Protein AF-A0A8H6LU32-F1 (afdb_monomer_lite)

Sequence (177 aa):
KRKADVTVMPDVRERRAKKSRRQVEEWVGQAEEYLLEGVGSTQWKLLVALWAEFEAHVLVQSGSRLQPGSAALRPAKLSIWFSQRPRRWDGGGISDAGEREEFKKSWIRWLGHMQPAARQGKEGEMPPMVSKEVESDLMILKVYGPSGLVVVLVGLKWWANVEDDCWIKAVEDVASC

Secondary structure (DSSP, 8-state):
-PPP----PPPHHHHHHHHHHHHHHHHHHHHHHHHHTT---HHHHHHHHHHHHHHHH-TTS----S-TTGGGGS-HHHHHHHH-SSPPSS-----SHHHHHHHHHHHHHHHHHHS-GGG--STTSPPPPPPHHHHHHHTT----STTSHHHHHHHHHHT--TT-HHHHHHHHHHHT-

Structure (mmCIF, N/CA/C/O backbone):
data_AF-A0A8H6LU32-F1
#
_entry.id   AF-A0A8H6LU32-F1
#
loop_
_atom_site.group_PDB
_atom_site.id
_atom_site.type_symbol
_atom_site.label_atom_id
_atom_site.label_alt_id
_atom_site.label_comp_id
_atom_site.label_asym_id
_atom_site.label_entity_id
_atom_site.label_seq_id
_atom_site.pdbx_PDB_ins_code
_atom_site.Cartn_x
_atom_site.Cartn_y
_atom_site.Cartn_z
_atom_site.occupancy
_atom_site.B_iso_or_equiv
_atom_site.auth_seq_id
_atom_site.auth_comp_id
_atom_site.auth_asym_id
_atom_site.auth_atom_id
_atom_site.pdbx_PDB_model_num
ATOM 1 N N . LYS A 1 1 ? 53.642 -10.094 -33.039 1.00 48.59 1 LYS A N 1
ATOM 2 C CA . LYS A 1 1 ? 52.878 -10.881 -32.036 1.00 48.59 1 LYS A CA 1
ATOM 3 C C . LYS A 1 1 ? 51.627 -10.088 -31.648 1.00 48.59 1 LYS A C 1
ATOM 5 O O . LYS A 1 1 ? 51.740 -9.185 -30.834 1.00 48.59 1 LYS A O 1
ATOM 10 N N . ARG A 1 2 ? 50.473 -10.331 -32.288 1.00 45.19 2 ARG A N 1
ATOM 11 C CA . ARG A 1 2 ? 49.193 -9.698 -31.912 1.00 45.19 2 ARG A CA 1
ATOM 12 C C . ARG A 1 2 ? 48.531 -10.585 -30.856 1.00 45.19 2 ARG A C 1
ATOM 14 O O . ARG A 1 2 ? 48.275 -11.750 -31.142 1.00 45.19 2 ARG A O 1
ATOM 21 N N . LYS A 1 3 ? 48.342 -10.072 -29.637 1.00 46.25 3 LYS A N 1
ATOM 22 C CA . LYS A 1 3 ? 47.535 -10.743 -28.610 1.00 46.25 3 LYS A CA 1
ATOM 23 C C . LYS A 1 3 ? 46.073 -10.600 -29.031 1.00 46.25 3 LYS A C 1
ATOM 25 O O . LYS A 1 3 ? 45.616 -9.479 -29.227 1.00 46.25 3 LYS A O 1
ATOM 30 N N . ALA A 1 4 ? 45.396 -11.723 -29.249 1.00 49.53 4 ALA A N 1
ATOM 31 C CA . ALA A 1 4 ? 43.957 -11.742 -29.455 1.00 49.53 4 ALA A CA 1
ATOM 32 C C . ALA A 1 4 ? 43.290 -11.373 -28.127 1.00 49.53 4 ALA A C 1
ATOM 34 O O . ALA A 1 4 ? 43.494 -12.052 -27.120 1.00 49.53 4 ALA A O 1
ATOM 35 N N . ASP A 1 5 ? 42.563 -10.263 -28.134 1.00 51.78 5 ASP A N 1
ATOM 36 C CA . ASP A 1 5 ? 41.736 -9.818 -27.025 1.00 51.78 5 ASP A CA 1
ATOM 37 C C . ASP A 1 5 ? 40.480 -10.698 -27.012 1.00 51.78 5 ASP A C 1
ATOM 39 O O . ASP A 1 5 ? 39.608 -10.592 -27.877 1.00 51.78 5 ASP A O 1
ATOM 43 N N . VAL A 1 6 ? 40.455 -11.682 -26.111 1.00 53.78 6 VAL A N 1
ATOM 44 C CA . VAL A 1 6 ? 39.313 -12.583 -25.950 1.00 53.78 6 VAL A CA 1
ATOM 45 C C . VAL A 1 6 ? 38.246 -11.808 -25.191 1.00 53.78 6 VAL A C 1
ATOM 47 O O . VAL A 1 6 ? 38.224 -11.786 -23.964 1.00 53.78 6 VAL A O 1
ATOM 50 N N . THR A 1 7 ? 37.357 -11.148 -25.933 1.00 62.47 7 THR A N 1
ATOM 51 C CA . THR A 1 7 ? 36.148 -10.545 -25.372 1.00 62.47 7 THR A CA 1
ATOM 52 C C . THR A 1 7 ? 35.266 -11.659 -24.808 1.00 62.47 7 THR A C 1
ATOM 54 O O . THR A 1 7 ? 34.550 -12.342 -25.541 1.00 62.47 7 THR A O 1
ATOM 57 N N . VAL A 1 8 ? 35.339 -11.868 -23.494 1.00 62.75 8 VAL A N 1
ATOM 58 C CA . VAL A 1 8 ? 34.460 -12.786 -22.767 1.00 62.75 8 VAL A CA 1
ATOM 59 C C . VAL A 1 8 ? 33.035 -12.247 -22.882 1.00 62.75 8 VAL A C 1
ATOM 61 O O . VAL A 1 8 ? 32.690 -11.218 -22.304 1.00 62.75 8 VAL A O 1
ATOM 64 N N . MET A 1 9 ? 32.206 -12.908 -23.691 1.00 60.22 9 MET A N 1
ATOM 65 C CA . MET A 1 9 ? 30.788 -12.578 -23.795 1.00 60.22 9 MET A CA 1
ATOM 66 C C . MET A 1 9 ? 30.117 -12.845 -22.441 1.00 60.22 9 MET A C 1
ATOM 68 O O . MET A 1 9 ? 30.196 -13.976 -21.961 1.00 60.22 9 MET A O 1
ATOM 72 N N . PRO A 1 10 ? 29.429 -11.856 -21.836 1.00 60.06 10 PRO A N 1
ATOM 73 C CA . PRO A 1 10 ? 28.745 -12.074 -20.568 1.00 60.06 10 PRO A CA 1
ATOM 74 C C . PRO A 1 10 ? 27.659 -13.134 -20.738 1.00 60.06 10 PRO A C 1
ATOM 76 O O . PRO A 1 10 ? 26.909 -13.098 -21.729 1.00 60.06 10 PRO A O 1
ATOM 79 N N . ASP A 1 11 ? 27.603 -14.046 -19.767 1.00 74.50 11 ASP A N 1
ATOM 80 C CA . ASP A 1 11 ? 26.677 -15.175 -19.687 1.00 74.50 11 ASP A CA 1
ATOM 81 C C . ASP A 1 11 ? 25.232 -14.683 -19.901 1.00 74.50 11 ASP A C 1
ATOM 83 O O . ASP A 1 11 ? 24.802 -13.640 -19.397 1.00 74.50 11 ASP A O 1
ATOM 87 N N . VAL A 1 12 ? 24.449 -15.441 -20.669 1.00 71.12 12 VAL A N 1
ATOM 88 C CA . VAL A 1 12 ? 23.024 -15.189 -20.923 1.00 71.12 12 VAL A CA 1
ATOM 89 C C . VAL A 1 12 ? 22.245 -14.988 -19.614 1.00 71.12 12 VAL A C 1
ATOM 91 O O . VAL A 1 12 ? 21.299 -14.196 -19.583 1.00 71.12 12 VAL A O 1
ATOM 94 N N . ARG A 1 13 ? 22.648 -15.654 -18.523 1.00 62.56 13 ARG A N 1
ATOM 95 C CA . ARG A 1 13 ? 22.061 -15.484 -17.183 1.00 62.56 13 ARG A CA 1
ATOM 96 C C . ARG A 1 13 ? 22.287 -14.082 -16.613 1.00 62.56 13 ARG A C 1
ATOM 98 O O . ARG A 1 13 ? 21.342 -13.472 -16.118 1.00 62.56 13 ARG A O 1
ATOM 105 N N . GLU A 1 14 ? 23.490 -13.541 -16.760 1.00 68.69 14 GLU A N 1
ATOM 106 C CA . GLU A 1 14 ? 23.855 -12.204 -16.282 1.00 68.69 14 GLU A CA 1
ATOM 107 C C . GLU A 1 14 ? 23.093 -11.111 -17.046 1.00 68.69 14 GLU A C 1
ATOM 109 O O . GLU A 1 14 ? 22.549 -10.175 -16.456 1.00 68.69 14 GLU A O 1
ATOM 114 N N . ARG A 1 15 ? 22.943 -11.276 -18.368 1.00 68.12 15 ARG A N 1
ATOM 115 C CA . ARG A 1 15 ? 22.140 -10.357 -19.194 1.00 68.12 15 ARG A CA 1
ATOM 116 C C . ARG A 1 15 ? 20.666 -10.342 -18.779 1.00 68.12 15 ARG A C 1
ATOM 118 O O . ARG A 1 15 ? 20.048 -9.277 -18.771 1.00 68.12 15 ARG A O 1
ATOM 125 N N . ARG A 1 16 ? 20.097 -11.505 -18.430 1.00 63.19 16 ARG A N 1
ATOM 126 C CA . ARG A 1 16 ? 18.707 -11.620 -17.950 1.00 63.19 16 ARG A CA 1
ATOM 127 C C . ARG A 1 16 ? 18.524 -10.954 -16.588 1.00 63.19 16 ARG A C 1
ATOM 129 O O . ARG A 1 16 ? 17.590 -10.170 -16.452 1.00 63.19 16 ARG A O 1
ATOM 136 N N . ALA A 1 17 ? 19.438 -11.188 -15.647 1.00 67.88 17 ALA A N 1
ATOM 137 C CA . ALA A 1 17 ? 19.416 -10.554 -14.327 1.00 67.88 17 ALA A CA 1
ATOM 138 C C . ALA A 1 17 ? 19.541 -9.021 -14.413 1.00 67.88 17 ALA A C 1
ATOM 140 O O . ALA A 1 17 ? 18.819 -8.284 -13.746 1.00 67.88 17 ALA A O 1
ATOM 141 N N . LYS A 1 18 ? 20.406 -8.513 -15.301 1.00 69.69 18 LYS A N 1
ATOM 142 C CA . LYS A 1 18 ? 20.549 -7.067 -15.529 1.00 69.69 18 LYS A CA 1
ATOM 143 C C . LYS A 1 18 ? 19.289 -6.444 -16.135 1.00 69.69 18 LYS A C 1
ATOM 145 O O . LYS A 1 18 ? 18.923 -5.327 -15.778 1.00 69.69 18 LYS A O 1
ATOM 150 N N . LYS A 1 19 ? 18.619 -7.155 -17.050 1.00 68.62 19 LYS A N 1
ATOM 151 C CA . LYS A 1 19 ? 17.358 -6.699 -17.651 1.00 68.62 19 LYS A CA 1
ATOM 152 C C . LYS A 1 19 ? 16.216 -6.685 -16.632 1.00 68.62 19 LYS A C 1
ATOM 154 O O . LYS A 1 19 ? 15.482 -5.705 -16.599 1.00 68.62 19 LYS A O 1
ATOM 159 N N . SER A 1 20 ? 16.075 -7.727 -15.809 1.00 68.19 20 SER A N 1
ATOM 160 C CA . SER A 1 20 ? 15.029 -7.781 -14.778 1.00 68.19 20 SER A CA 1
ATOM 161 C C . SER A 1 20 ? 15.226 -6.702 -13.718 1.00 68.19 20 SER A C 1
ATOM 163 O O . SER A 1 20 ? 14.268 -6.028 -13.362 1.00 68.19 20 SER A O 1
ATOM 165 N N . ARG A 1 21 ? 16.470 -6.470 -13.283 1.00 72.31 21 ARG A N 1
ATOM 166 C CA . ARG A 1 21 ? 16.793 -5.414 -12.319 1.00 72.31 21 ARG A CA 1
ATOM 167 C C . ARG A 1 21 ? 16.413 -4.021 -12.826 1.00 72.31 21 ARG A C 1
ATOM 169 O O . ARG A 1 21 ? 15.729 -3.298 -12.118 1.00 72.31 21 ARG A O 1
ATOM 176 N N . ARG A 1 22 ? 16.761 -3.687 -14.074 1.00 76.06 22 ARG A N 1
ATOM 177 C CA . ARG A 1 22 ? 16.373 -2.403 -14.691 1.00 76.06 22 ARG A CA 1
ATOM 178 C C . ARG A 1 22 ? 14.863 -2.217 -14.782 1.00 76.06 22 ARG A C 1
ATOM 180 O O . ARG A 1 22 ? 14.374 -1.130 -14.523 1.00 76.06 22 ARG A O 1
ATOM 187 N N . GLN A 1 23 ? 14.133 -3.271 -15.149 1.00 75.50 23 GLN A N 1
ATOM 188 C CA . GLN A 1 23 ? 12.671 -3.209 -15.198 1.00 75.50 23 GLN A CA 1
ATOM 189 C C . GLN A 1 23 ? 12.074 -2.943 -13.819 1.00 75.50 23 GLN A C 1
ATOM 191 O O . GLN A 1 23 ? 11.062 -2.258 -13.726 1.00 75.50 23 GLN A O 1
ATOM 196 N N . VAL A 1 24 ? 12.689 -3.479 -12.763 1.00 76.88 24 VAL A N 1
ATOM 197 C CA . VAL A 1 24 ? 12.239 -3.228 -11.396 1.00 76.88 24 VAL A CA 1
ATOM 198 C C . VAL A 1 24 ? 12.557 -1.831 -10.919 1.00 76.88 24 VAL A C 1
ATOM 200 O O . VAL A 1 24 ? 11.654 -1.167 -10.432 1.00 76.88 24 VAL A O 1
ATOM 203 N N . GLU A 1 25 ? 13.779 -1.361 -11.144 1.00 80.50 25 GLU A N 1
ATOM 204 C CA . GLU A 1 25 ? 14.152 0.026 -10.857 1.00 80.50 25 GLU A CA 1
ATOM 205 C C . GLU A 1 25 ? 13.189 1.013 -11.551 1.00 80.50 25 GLU A C 1
ATOM 207 O O . GLU A 1 25 ? 12.749 1.979 -10.936 1.00 80.50 25 GLU A O 1
ATOM 212 N N . GLU A 1 26 ? 12.776 0.731 -12.792 1.00 87.69 26 GLU A N 1
ATOM 213 C CA . GLU A 1 26 ? 11.841 1.579 -13.541 1.00 87.69 26 GLU A CA 1
ATOM 214 C C . GLU A 1 26 ? 10.419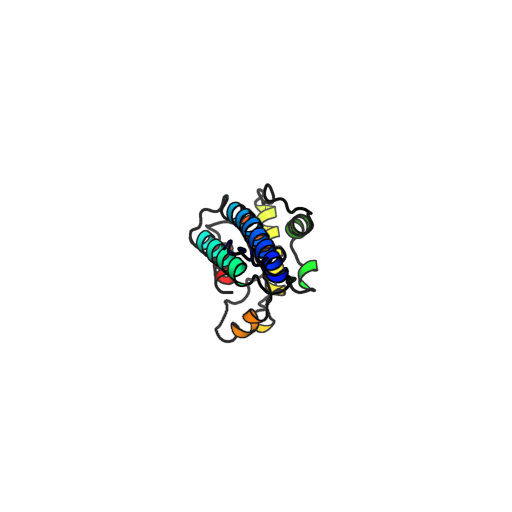 1.600 -12.951 1.00 87.69 26 GLU A C 1
ATOM 216 O O . GLU A 1 26 ? 9.871 2.681 -12.731 1.00 87.69 26 GLU A O 1
ATOM 221 N N . TRP A 1 27 ? 9.795 0.442 -12.679 1.00 87.44 27 TRP A N 1
ATOM 222 C CA . TRP A 1 27 ? 8.414 0.441 -12.166 1.00 87.44 27 TRP A CA 1
ATOM 223 C C . TRP A 1 27 ? 8.331 0.879 -10.702 1.00 87.44 27 TRP A C 1
ATOM 225 O O . TRP A 1 27 ? 7.339 1.503 -10.325 1.00 87.44 27 TRP A O 1
ATOM 235 N N . VAL A 1 28 ? 9.350 0.567 -9.889 1.00 91.75 28 VAL A N 1
ATOM 236 C CA . VAL A 1 28 ? 9.428 1.029 -8.496 1.00 91.75 28 VAL A CA 1
ATOM 237 C C . VAL A 1 28 ? 9.551 2.546 -8.473 1.00 91.75 28 VAL A C 1
ATOM 239 O O . VAL A 1 28 ? 8.780 3.177 -7.763 1.00 91.75 28 VAL A O 1
ATOM 242 N N . GLY A 1 29 ? 10.408 3.135 -9.317 1.00 93.19 29 GLY A N 1
ATOM 243 C CA . GLY A 1 29 ? 10.541 4.591 -9.414 1.00 93.19 29 GLY A CA 1
ATOM 244 C C . GLY A 1 29 ? 9.235 5.293 -9.806 1.00 93.19 29 GLY A C 1
ATOM 245 O O . GLY A 1 29 ? 8.845 6.263 -9.165 1.00 93.19 29 GLY A O 1
ATOM 246 N N . GLN A 1 30 ? 8.503 4.765 -10.796 1.00 93.12 30 GLN A N 1
ATOM 247 C CA . GLN A 1 30 ? 7.187 5.306 -11.181 1.00 93.12 30 GLN A CA 1
ATOM 248 C C . GLN A 1 30 ? 6.162 5.229 -10.041 1.00 93.12 30 GLN A C 1
ATOM 250 O O . GLN A 1 30 ? 5.379 6.152 -9.823 1.00 93.12 30 GLN A O 1
ATOM 255 N N . ALA A 1 31 ? 6.142 4.105 -9.326 1.00 94.12 31 ALA A N 1
ATOM 256 C CA . ALA A 1 31 ? 5.238 3.903 -8.205 1.00 94.12 31 ALA A CA 1
ATOM 257 C C . ALA A 1 31 ? 5.611 4.785 -7.005 1.00 94.12 31 ALA A C 1
ATOM 259 O O . ALA A 1 31 ? 4.716 5.322 -6.364 1.00 94.12 31 ALA A O 1
ATOM 260 N N . GLU A 1 32 ? 6.898 4.966 -6.715 1.00 95.69 32 GLU A N 1
ATOM 261 C CA . GLU A 1 32 ? 7.397 5.856 -5.665 1.00 95.69 32 GLU A CA 1
ATOM 262 C C . GLU A 1 32 ? 7.030 7.316 -5.949 1.00 95.69 32 GLU A C 1
ATOM 264 O O . GLU A 1 32 ? 6.431 7.967 -5.093 1.00 95.69 32 GLU A O 1
ATOM 269 N N . GLU A 1 33 ? 7.311 7.807 -7.161 1.00 95.56 33 GLU A N 1
ATOM 270 C CA . GLU A 1 33 ? 6.940 9.160 -7.595 1.00 95.56 33 GLU A CA 1
ATOM 271 C C . GLU A 1 33 ? 5.439 9.396 -7.404 1.00 95.56 33 GLU A C 1
ATOM 273 O O . GLU A 1 33 ? 5.030 10.367 -6.763 1.00 95.56 33 GLU A O 1
ATOM 278 N N . TYR A 1 34 ? 4.620 8.445 -7.865 1.00 95.62 34 TYR A N 1
ATOM 279 C CA . TYR A 1 34 ? 3.188 8.485 -7.628 1.00 95.62 34 TYR A CA 1
ATOM 280 C C . TYR A 1 34 ? 2.863 8.498 -6.135 1.00 95.62 34 TYR A C 1
ATOM 282 O O . TYR A 1 34 ? 2.117 9.356 -5.688 1.00 95.62 34 TYR A O 1
ATOM 290 N N . LEU A 1 35 ? 3.381 7.575 -5.327 1.00 96.25 35 LEU A N 1
ATOM 291 C CA . LEU A 1 35 ? 3.010 7.475 -3.912 1.00 96.25 35 LEU A CA 1
ATOM 292 C C . LEU A 1 35 ? 3.382 8.732 -3.109 1.00 96.25 35 LEU A C 1
ATOM 294 O O . LEU A 1 35 ? 2.654 9.084 -2.181 1.00 96.25 35 LEU A O 1
ATOM 298 N N . LEU A 1 36 ? 4.460 9.430 -3.472 1.00 96.00 36 LEU A N 1
ATOM 299 C CA . LEU A 1 36 ? 4.898 10.668 -2.817 1.00 96.00 36 LEU A CA 1
ATOM 300 C C . LEU A 1 36 ? 4.090 11.904 -3.238 1.00 96.00 36 LEU A C 1
ATOM 302 O O . LEU A 1 36 ? 4.039 12.892 -2.500 1.00 96.00 36 LEU A O 1
ATOM 306 N N . GLU A 1 37 ? 3.436 11.864 -4.395 1.00 94.56 37 GLU A N 1
ATOM 307 C CA . GLU A 1 37 ? 2.615 12.966 -4.880 1.00 94.56 37 GLU A CA 1
ATOM 308 C C . GLU A 1 37 ? 1.357 13.163 -4.012 1.00 94.56 37 GLU A C 1
ATOM 310 O O . GLU A 1 37 ? 0.535 12.258 -3.846 1.00 94.56 37 GLU A O 1
ATOM 315 N N . GLY A 1 38 ? 1.170 14.380 -3.493 1.00 90.62 38 GLY A N 1
ATOM 316 C CA . GLY A 1 38 ? -0.063 14.809 -2.823 1.00 90.62 38 GLY A CA 1
ATOM 317 C C . GLY A 1 38 ? -0.205 14.422 -1.345 1.00 90.62 38 GLY A C 1
ATOM 318 O O . GLY A 1 38 ? -1.152 14.875 -0.707 1.00 90.62 38 GLY A O 1
ATOM 319 N N . VAL A 1 39 ? 0.725 13.649 -0.765 1.00 93.38 39 VAL A N 1
ATOM 320 C CA . VAL A 1 39 ? 0.685 13.258 0.659 1.00 93.38 39 VAL A CA 1
ATOM 321 C C . VAL A 1 39 ? 1.863 13.869 1.425 1.00 93.38 39 VAL A C 1
ATOM 323 O O . VAL A 1 39 ? 3.016 13.467 1.282 1.00 93.38 39 VAL A O 1
ATOM 326 N N . GLY A 1 40 ? 1.568 14.858 2.274 1.00 92.25 40 GLY A N 1
ATOM 327 C CA . GLY A 1 40 ? 2.576 15.655 2.987 1.00 92.25 40 GLY A CA 1
ATOM 328 C C . GLY A 1 40 ? 3.163 15.040 4.266 1.00 92.25 40 GLY A C 1
ATOM 329 O O . GLY A 1 40 ? 4.036 15.660 4.866 1.00 92.25 40 GLY A O 1
ATOM 330 N N . SER A 1 41 ? 2.715 13.857 4.701 1.00 95.06 41 SER A N 1
ATOM 331 C CA . SER A 1 41 ? 3.136 13.252 5.978 1.00 95.06 41 SER A CA 1
ATOM 332 C C . SER A 1 41 ? 4.561 12.686 5.933 1.00 95.06 41 SER A C 1
ATOM 334 O O . SER A 1 41 ? 4.917 11.935 5.026 1.00 95.06 41 SER A O 1
ATOM 336 N N . THR A 1 42 ? 5.366 12.986 6.956 1.00 95.69 42 THR A N 1
ATOM 337 C CA . THR A 1 42 ? 6.713 12.414 7.126 1.00 95.69 42 THR A CA 1
ATOM 338 C C . THR A 1 42 ? 6.672 10.898 7.306 1.00 95.69 42 THR A C 1
ATOM 340 O O . THR A 1 42 ? 7.470 10.199 6.689 1.00 95.69 42 THR A O 1
ATOM 343 N N . GLN A 1 43 ? 5.725 10.376 8.094 1.00 95.69 43 GLN A N 1
ATOM 344 C CA . GLN A 1 43 ? 5.574 8.930 8.309 1.00 95.69 43 GLN A CA 1
ATOM 345 C C . GLN A 1 43 ? 5.261 8.204 6.996 1.00 95.69 43 GLN A C 1
ATOM 347 O O . GLN A 1 43 ? 5.824 7.151 6.718 1.00 95.69 43 GLN A O 1
ATOM 352 N N . TRP A 1 44 ? 4.423 8.808 6.151 1.00 97.44 44 TRP A N 1
ATOM 353 C CA . TRP A 1 44 ? 4.118 8.265 4.830 1.00 97.44 44 TRP A CA 1
ATOM 354 C C . TRP A 1 44 ? 5.343 8.213 3.921 1.00 97.44 44 TRP A C 1
ATOM 356 O O . TRP A 1 44 ? 5.606 7.186 3.306 1.00 97.44 44 TRP A O 1
ATOM 366 N N . LYS A 1 45 ? 6.131 9.291 3.869 1.00 97.31 45 LYS A N 1
ATOM 367 C CA . LYS A 1 45 ? 7.368 9.322 3.074 1.00 97.31 45 LYS A CA 1
ATOM 368 C C . LYS A 1 45 ? 8.360 8.250 3.527 1.00 97.31 45 LYS A C 1
ATOM 370 O O . LYS A 1 45 ? 8.967 7.599 2.684 1.00 97.31 45 LYS A O 1
ATOM 375 N N . LEU A 1 46 ? 8.489 8.045 4.840 1.00 96.56 46 LEU A N 1
ATOM 376 C CA . LEU A 1 46 ? 9.315 6.975 5.401 1.00 96.56 46 LEU A CA 1
ATOM 377 C C . LEU A 1 46 ? 8.792 5.590 5.000 1.00 96.56 46 LEU A C 1
ATOM 379 O O . LEU A 1 46 ? 9.580 4.763 4.557 1.00 96.56 46 LEU A O 1
ATOM 383 N N . LEU A 1 47 ? 7.479 5.355 5.083 1.00 96.88 47 LEU A N 1
ATOM 384 C CA . LEU A 1 47 ? 6.866 4.102 4.632 1.00 96.88 47 LEU A CA 1
ATOM 385 C C . LEU A 1 47 ? 7.139 3.832 3.143 1.00 96.88 47 LEU A C 1
ATOM 387 O O . LEU A 1 47 ? 7.512 2.720 2.777 1.00 96.88 47 LEU A O 1
ATOM 391 N N . VAL A 1 48 ? 6.978 4.840 2.282 1.00 97.12 48 VAL A N 1
ATOM 392 C CA . VAL A 1 48 ? 7.239 4.695 0.841 1.00 97.12 48 VAL A CA 1
ATOM 393 C C . VAL A 1 48 ? 8.714 4.375 0.579 1.00 97.12 48 VAL A C 1
ATOM 395 O O . VAL A 1 48 ? 8.994 3.480 -0.215 1.00 97.12 48 VAL A O 1
ATOM 398 N N . ALA A 1 49 ? 9.644 5.030 1.283 1.00 95.69 49 ALA A N 1
ATOM 399 C CA . ALA A 1 49 ? 11.074 4.740 1.172 1.00 95.69 49 ALA A CA 1
ATOM 400 C C . ALA A 1 49 ? 11.409 3.303 1.616 1.00 95.69 49 ALA A C 1
ATOM 402 O O . ALA A 1 49 ? 12.078 2.577 0.882 1.00 95.69 49 ALA A O 1
ATOM 403 N N . LEU A 1 50 ? 10.881 2.859 2.764 1.00 94.31 50 LEU A N 1
ATOM 404 C CA . LEU A 1 50 ? 11.054 1.486 3.259 1.00 94.31 50 LEU A CA 1
ATOM 405 C C . LEU A 1 50 ? 10.525 0.451 2.260 1.00 94.31 50 LEU A C 1
ATOM 407 O O . LEU A 1 50 ? 11.181 -0.556 1.995 1.00 94.31 50 LEU A O 1
ATOM 411 N N . TRP A 1 51 ? 9.358 0.706 1.665 1.00 94.62 51 TRP A N 1
ATOM 412 C CA . TRP A 1 51 ? 8.795 -0.167 0.637 1.00 94.62 51 TRP A CA 1
ATOM 413 C C . TRP A 1 51 ? 9.660 -0.212 -0.632 1.00 94.62 51 TRP A C 1
ATOM 415 O O . TRP A 1 51 ? 9.895 -1.297 -1.168 1.00 94.62 51 TRP A O 1
ATOM 425 N N . ALA A 1 52 ? 10.144 0.934 -1.113 1.00 93.06 52 ALA A N 1
ATOM 426 C CA . ALA A 1 52 ? 10.995 0.991 -2.299 1.00 93.06 52 ALA A CA 1
ATOM 427 C C . ALA A 1 52 ? 12.316 0.233 -2.073 1.00 93.06 52 ALA A C 1
ATOM 429 O O . ALA A 1 52 ? 12.742 -0.550 -2.930 1.00 93.06 52 ALA A O 1
ATOM 430 N N . GLU A 1 53 ? 12.923 0.391 -0.892 1.00 90.94 53 GLU A N 1
ATOM 431 C CA . GLU A 1 53 ? 14.088 -0.391 -0.473 1.00 90.94 53 GLU A CA 1
ATOM 432 C C . GLU A 1 53 ? 13.766 -1.888 -0.426 1.00 90.94 53 GLU A C 1
ATOM 434 O O . GLU A 1 53 ? 14.511 -2.692 -0.993 1.00 90.94 53 GLU A O 1
ATOM 439 N N . PHE A 1 54 ? 12.647 -2.281 0.184 1.00 88.25 54 PHE A N 1
ATOM 440 C CA . PHE A 1 54 ? 12.197 -3.673 0.226 1.00 88.25 54 PHE A CA 1
ATOM 441 C C . PHE A 1 54 ? 12.063 -4.279 -1.183 1.00 88.25 54 PHE A C 1
ATOM 443 O O . PHE A 1 54 ? 12.635 -5.336 -1.460 1.00 88.25 54 PHE A O 1
ATOM 450 N N . GLU A 1 55 ? 11.385 -3.601 -2.113 1.00 89.00 55 GLU A N 1
ATOM 451 C CA . GLU A 1 55 ? 11.216 -4.082 -3.493 1.00 89.00 55 GLU A CA 1
ATOM 452 C C . GLU A 1 55 ? 12.549 -4.227 -4.237 1.00 89.00 55 GLU A C 1
ATOM 454 O O . GLU A 1 55 ? 12.745 -5.187 -4.990 1.00 89.00 55 GLU A O 1
ATOM 459 N N . ALA A 1 56 ? 13.497 -3.318 -3.997 1.00 84.25 56 ALA A N 1
ATOM 460 C CA . ALA A 1 56 ? 14.830 -3.394 -4.585 1.00 84.25 56 ALA A CA 1
ATOM 461 C C . ALA A 1 56 ? 15.629 -4.617 -4.088 1.00 84.25 56 ALA A C 1
ATOM 463 O O . ALA A 1 56 ? 16.451 -5.158 -4.834 1.00 84.25 56 ALA A O 1
ATOM 464 N N . HIS A 1 57 ? 15.384 -5.093 -2.863 1.00 81.31 57 HIS A N 1
ATOM 465 C CA . HIS A 1 57 ? 16.106 -6.230 -2.278 1.00 81.31 57 HIS A CA 1
ATOM 466 C C . HIS A 1 57 ? 15.516 -7.600 -2.657 1.00 81.31 57 HIS A C 1
ATOM 468 O O . HIS A 1 57 ? 16.261 -8.572 -2.794 1.00 81.31 57 HIS A O 1
ATOM 474 N N . VAL A 1 58 ? 14.202 -7.708 -2.879 1.00 74.12 58 VAL A N 1
ATOM 475 C CA . VAL A 1 58 ? 13.510 -9.009 -3.060 1.00 74.12 58 VAL A CA 1
ATOM 476 C C . VAL A 1 58 ? 13.583 -9.561 -4.502 1.00 74.12 58 VAL A C 1
ATOM 478 O O . VAL A 1 58 ? 13.064 -10.631 -4.826 1.00 74.12 58 VAL A O 1
ATOM 481 N N . LEU A 1 59 ? 14.334 -8.881 -5.367 1.00 60.31 59 LEU A N 1
ATOM 482 C CA . LEU A 1 59 ? 14.451 -9.021 -6.823 1.00 60.31 59 LEU A CA 1
ATOM 483 C C . LEU A 1 59 ? 14.771 -10.403 -7.448 1.00 60.31 59 LEU A C 1
ATOM 485 O O . LEU A 1 59 ? 14.921 -10.501 -8.670 1.00 60.31 59 LEU A O 1
ATOM 489 N N . VAL A 1 60 ? 14.884 -11.478 -6.668 1.00 53.91 60 VAL A N 1
ATOM 490 C CA . VAL A 1 60 ? 15.386 -12.784 -7.136 1.00 53.91 60 VAL A CA 1
ATOM 491 C C . VAL A 1 60 ? 14.310 -13.876 -7.206 1.00 53.91 60 VAL A C 1
ATOM 493 O O . VAL A 1 60 ? 14.549 -14.910 -7.829 1.00 53.91 60 VAL A O 1
ATOM 496 N N . GLN A 1 61 ? 13.109 -13.683 -6.652 1.00 52.81 61 GLN A N 1
ATOM 497 C CA . GLN A 1 61 ? 12.072 -14.724 -6.688 1.00 52.81 61 GLN A CA 1
ATOM 498 C C . GLN A 1 61 ? 10.816 -14.282 -7.442 1.00 52.81 61 GLN A C 1
ATOM 500 O O . GLN A 1 61 ? 10.403 -13.133 -7.403 1.00 52.81 61 GLN A O 1
ATOM 505 N N . SER A 1 62 ? 10.268 -15.200 -8.234 1.00 51.38 62 SER A N 1
ATOM 506 C CA . SER A 1 62 ? 9.172 -14.962 -9.169 1.00 51.38 62 SER A CA 1
ATOM 507 C C . SER A 1 62 ? 7.899 -14.486 -8.468 1.00 51.38 62 SER A C 1
ATOM 509 O O . SER A 1 62 ? 7.528 -15.013 -7.423 1.00 51.38 62 SER A O 1
ATOM 511 N N . GLY A 1 63 ? 7.240 -13.518 -9.112 1.00 54.38 63 GLY A N 1
ATOM 512 C CA . GLY A 1 63 ? 6.166 -12.676 -8.592 1.00 54.38 63 GLY A CA 1
ATOM 513 C C . GLY A 1 63 ? 5.161 -13.347 -7.668 1.00 54.38 63 GLY A C 1
ATOM 514 O O . GLY A 1 63 ? 4.595 -14.401 -7.969 1.00 54.38 63 GLY A O 1
ATOM 515 N N . SER A 1 64 ? 4.895 -12.653 -6.569 1.00 58.09 64 SER A N 1
ATOM 516 C CA . SER A 1 64 ? 3.881 -13.071 -5.633 1.00 58.09 64 SER A CA 1
ATOM 517 C C . SER A 1 64 ? 2.525 -12.436 -5.903 1.00 58.09 64 SER A C 1
ATOM 519 O O . SER A 1 64 ? 2.398 -11.388 -6.541 1.00 58.09 64 SER A O 1
ATOM 521 N N . ARG A 1 65 ? 1.489 -13.116 -5.423 1.00 63.31 65 ARG A N 1
ATOM 522 C CA . ARG A 1 65 ? 0.107 -12.662 -5.460 1.00 63.31 65 ARG A CA 1
ATOM 523 C C . ARG A 1 65 ? -0.353 -12.477 -4.025 1.00 63.31 65 ARG A C 1
ATOM 525 O O . ARG A 1 65 ? -0.095 -13.334 -3.183 1.00 63.31 65 ARG A O 1
ATOM 532 N N . LEU A 1 66 ? -1.081 -11.392 -3.779 1.00 67.38 66 LEU A N 1
ATOM 533 C CA . LEU A 1 66 ? -1.904 -11.273 -2.578 1.00 67.38 66 LEU A CA 1
ATOM 534 C C . LEU A 1 66 ? -2.795 -12.518 -2.464 1.00 67.38 66 LEU A C 1
ATOM 536 O O . LEU A 1 66 ? -3.181 -13.090 -3.491 1.00 67.38 66 LEU A O 1
ATOM 540 N N . GLN A 1 67 ? -3.070 -12.955 -1.232 1.00 69.06 67 GLN A N 1
ATOM 541 C CA . GLN A 1 67 ? -3.709 -14.246 -0.982 1.00 69.06 67 GLN A CA 1
ATOM 542 C C . GLN A 1 67 ? -4.959 -14.460 -1.864 1.00 69.06 67 GLN A C 1
ATOM 544 O O . GLN A 1 67 ? -5.779 -13.546 -1.979 1.00 69.06 67 GLN A O 1
ATOM 549 N N . PRO A 1 68 ? -5.149 -15.649 -2.474 1.00 59.59 68 PRO A N 1
ATOM 550 C CA . PRO A 1 68 ? -6.213 -15.899 -3.454 1.00 59.59 68 PRO A CA 1
ATOM 551 C C . PRO A 1 68 ? -7.640 -15.547 -2.995 1.00 59.59 68 PRO A C 1
ATOM 553 O O . PRO A 1 68 ? -8.483 -15.250 -3.837 1.00 59.59 68 PRO A O 1
ATOM 556 N N . GLY A 1 69 ? -7.911 -15.534 -1.684 1.00 68.75 69 GLY A N 1
ATOM 557 C CA . GLY A 1 69 ? -9.214 -15.168 -1.114 1.00 68.75 69 GLY A CA 1
ATOM 558 C C . GLY A 1 69 ? -9.446 -13.664 -0.922 1.00 68.75 69 GLY A C 1
ATOM 559 O O . GLY A 1 69 ? -10.592 -13.224 -0.898 1.00 68.75 69 GLY A O 1
ATOM 560 N N . SER A 1 70 ? -8.392 -12.845 -0.843 1.00 79.12 70 SER A N 1
ATOM 561 C CA . SER A 1 70 ? -8.548 -11.407 -0.576 1.00 79.12 70 SER A CA 1
ATOM 562 C C . SER A 1 70 ? -8.947 -10.609 -1.818 1.00 79.12 70 SER A C 1
ATOM 564 O O . SER A 1 70 ? -9.422 -9.481 -1.707 1.00 79.12 70 SER A O 1
ATOM 566 N N . ALA A 1 71 ? -8.796 -11.182 -3.017 1.00 83.31 71 ALA A N 1
ATOM 567 C CA . ALA A 1 71 ? -9.113 -10.500 -4.269 1.00 83.31 71 ALA A CA 1
ATOM 568 C C . ALA A 1 71 ? -10.595 -10.095 -4.368 1.00 83.31 71 ALA A C 1
ATOM 570 O O . ALA A 1 71 ? -10.886 -9.011 -4.870 1.00 83.31 71 ALA A O 1
ATOM 571 N N . ALA A 1 72 ? -11.508 -10.928 -3.858 1.00 88.19 72 ALA A N 1
ATOM 572 C CA . ALA A 1 72 ? -12.949 -10.664 -3.871 1.00 88.19 72 ALA A CA 1
ATOM 573 C C . ALA A 1 72 ? -13.367 -9.541 -2.907 1.00 88.19 72 ALA A C 1
ATOM 575 O O . ALA A 1 72 ? -14.390 -8.898 -3.117 1.00 88.19 72 ALA A O 1
ATOM 576 N N . LEU A 1 73 ? -12.568 -9.302 -1.865 1.00 91.50 73 LEU A N 1
ATOM 577 C CA . LEU A 1 73 ? -12.829 -8.281 -0.851 1.00 91.50 73 LEU A CA 1
ATOM 578 C C . LEU A 1 73 ? -12.125 -6.957 -1.147 1.00 91.50 73 LEU A C 1
ATOM 580 O O . LEU A 1 73 ? -12.337 -5.983 -0.431 1.00 91.50 73 LEU A O 1
ATOM 584 N N . ARG A 1 74 ? -11.294 -6.905 -2.194 1.00 93.94 74 ARG A N 1
ATOM 585 C CA . ARG A 1 74 ? -10.589 -5.688 -2.588 1.00 93.94 74 ARG A CA 1
ATOM 586 C C . ARG A 1 74 ? -11.594 -4.577 -2.923 1.00 93.94 74 ARG A C 1
ATOM 588 O O . ARG A 1 74 ? -12.524 -4.833 -3.692 1.00 93.94 74 ARG A O 1
ATOM 595 N N . PRO A 1 75 ? -11.364 -3.332 -2.465 1.00 95.75 75 PRO A N 1
ATOM 596 C CA . PRO A 1 75 ? -12.190 -2.192 -2.848 1.00 95.75 75 PRO A CA 1
ATOM 597 C C . PRO A 1 75 ? -12.367 -2.093 -4.368 1.00 95.75 75 PRO A C 1
ATOM 599 O O . PRO A 1 75 ? -11.395 -2.212 -5.120 1.00 95.75 75 PRO A O 1
ATOM 602 N N . ALA A 1 76 ? -13.595 -1.848 -4.834 1.00 93.88 76 ALA A N 1
ATOM 603 C CA . ALA A 1 76 ? -13.940 -1.911 -6.257 1.00 93.88 76 ALA A CA 1
ATOM 604 C C . ALA A 1 76 ? -13.067 -0.987 -7.123 1.00 93.88 76 ALA A C 1
ATOM 606 O O . ALA A 1 76 ? -12.484 -1.441 -8.109 1.00 93.88 76 ALA A O 1
ATOM 607 N N . LYS A 1 77 ? -12.881 0.276 -6.710 1.00 93.81 77 LYS A N 1
ATOM 608 C CA . LYS A 1 77 ? -11.979 1.219 -7.396 1.00 93.81 77 LYS A CA 1
ATOM 609 C C . LYS A 1 77 ? -10.551 0.680 -7.504 1.00 93.81 77 LYS A C 1
ATOM 611 O O . LYS A 1 77 ? -9.921 0.793 -8.555 1.00 93.81 77 LYS A O 1
ATOM 616 N N . LEU A 1 78 ? -10.050 0.060 -6.435 1.00 93.69 78 LEU A N 1
ATOM 617 C CA . LEU A 1 78 ? -8.692 -0.477 -6.397 1.00 93.69 78 LEU A CA 1
ATOM 618 C C . LEU A 1 78 ? -8.577 -1.717 -7.288 1.00 93.69 78 LEU A C 1
ATOM 620 O O . LEU A 1 78 ? -7.555 -1.926 -7.935 1.00 93.69 78 LEU A O 1
ATOM 624 N N . SER A 1 79 ? -9.641 -2.517 -7.374 1.00 92.56 79 SER A N 1
ATOM 625 C CA . SER A 1 79 ? -9.738 -3.649 -8.297 1.00 92.56 79 SER A CA 1
ATOM 626 C C . SER A 1 79 ? -9.715 -3.209 -9.763 1.00 92.56 79 SER A C 1
ATOM 628 O O . SER A 1 79 ? -8.981 -3.794 -10.566 1.00 92.56 79 SER A O 1
ATOM 630 N N . ILE A 1 80 ? -10.444 -2.138 -10.099 1.00 92.12 80 ILE A N 1
ATOM 631 C CA . ILE A 1 80 ? -10.437 -1.535 -11.438 1.00 92.12 80 ILE A CA 1
ATOM 632 C C . ILE A 1 80 ? -9.020 -1.080 -11.792 1.00 92.12 80 ILE A C 1
ATOM 634 O O . ILE A 1 80 ? -8.484 -1.518 -12.808 1.00 92.12 80 ILE A O 1
ATOM 638 N N . TRP A 1 81 ? -8.383 -0.278 -10.934 1.00 92.31 81 TRP A N 1
ATOM 639 C CA . TRP A 1 81 ? -7.009 0.190 -11.151 1.00 92.31 81 TRP A CA 1
ATOM 640 C C . TRP A 1 81 ? -6.008 -0.965 -11.279 1.00 92.31 81 TRP A C 1
ATOM 642 O O . TRP A 1 81 ? -5.216 -1.011 -12.219 1.00 92.31 81 TRP A O 1
ATOM 652 N N . PHE A 1 82 ? -6.087 -1.959 -10.392 1.00 89.81 82 PHE A N 1
ATOM 653 C CA . PHE A 1 82 ? -5.191 -3.116 -10.404 1.00 89.81 82 PHE A CA 1
ATOM 654 C C . PHE A 1 82 ? -5.250 -3.907 -11.722 1.00 89.81 82 PHE A C 1
ATOM 656 O O . PHE A 1 82 ? -4.233 -4.463 -12.169 1.00 89.81 82 PHE A O 1
ATOM 663 N N . SER A 1 83 ? -6.442 -3.965 -12.321 1.00 89.38 83 SER A N 1
ATOM 664 C CA . SER A 1 83 ? -6.734 -4.712 -13.546 1.00 89.38 83 SER A CA 1
ATOM 665 C C . SER A 1 83 ? -6.303 -3.980 -14.821 1.00 89.38 83 SER A C 1
ATOM 667 O O . SER A 1 83 ? -6.225 -4.606 -15.877 1.00 89.38 83 SER A O 1
ATOM 669 N N . GLN A 1 84 ? -5.967 -2.687 -14.746 1.00 87.88 84 GLN A N 1
ATOM 670 C CA . GLN A 1 84 ? -5.479 -1.928 -15.898 1.00 87.88 84 GLN A CA 1
ATOM 671 C C . GLN A 1 84 ? -4.111 -2.446 -16.383 1.00 87.88 84 GLN A C 1
ATOM 673 O O . GLN A 1 84 ? -3.242 -2.867 -15.603 1.00 87.88 84 GLN A O 1
ATOM 678 N N . ARG A 1 85 ? -3.931 -2.446 -17.710 1.00 84.12 85 ARG A N 1
ATOM 679 C CA . ARG A 1 85 ? -2.708 -2.871 -18.407 1.00 84.12 85 ARG A CA 1
ATOM 680 C C . ARG A 1 85 ? -2.399 -1.895 -19.559 1.00 84.12 85 ARG A C 1
ATOM 682 O O . ARG A 1 85 ? -3.185 -1.853 -20.503 1.00 84.12 85 ARG A O 1
ATOM 689 N N . PRO A 1 86 ? -1.279 -1.144 -19.515 1.00 82.31 86 PRO A N 1
ATOM 690 C CA . PRO A 1 86 ? -0.419 -0.927 -18.345 1.00 82.31 86 PRO A CA 1
ATOM 691 C C . PRO A 1 86 ? -1.196 -0.239 -17.213 1.00 82.31 86 PRO A C 1
ATOM 693 O O . PRO A 1 86 ? -2.250 0.357 -17.445 1.00 82.31 86 PRO A O 1
ATOM 696 N N . ARG A 1 87 ? -0.697 -0.347 -15.978 1.00 85.38 87 ARG A N 1
ATOM 697 C CA . ARG A 1 87 ? -1.270 0.437 -14.882 1.00 85.38 87 ARG A CA 1
ATOM 698 C C . ARG A 1 87 ? -0.983 1.903 -15.120 1.00 85.38 87 ARG A C 1
ATOM 700 O O . ARG A 1 87 ? 0.120 2.251 -15.534 1.00 85.38 87 ARG A O 1
ATOM 707 N N . ARG A 1 88 ? -1.986 2.728 -14.860 1.00 86.19 88 ARG A N 1
ATOM 708 C CA . ARG A 1 88 ? -1.865 4.168 -14.990 1.00 86.19 88 ARG A CA 1
ATOM 709 C C . ARG A 1 88 ? -1.636 4.776 -13.612 1.00 86.19 88 ARG A C 1
ATOM 711 O O . ARG A 1 88 ? -2.352 4.450 -12.664 1.00 86.19 88 ARG A O 1
ATOM 718 N N . TRP A 1 89 ? -0.602 5.601 -13.523 1.00 85.88 89 TRP A N 1
ATOM 719 C CA . TRP A 1 89 ? -0.190 6.315 -12.314 1.00 85.88 89 TRP A CA 1
ATOM 720 C C . TRP A 1 89 ? -0.640 7.784 -12.339 1.00 85.88 89 TRP A C 1
ATOM 722 O O . TRP A 1 89 ? -0.309 8.549 -11.454 1.00 85.88 89 TRP A O 1
ATOM 732 N N . ASP A 1 90 ? -1.406 8.186 -13.349 1.00 80.31 90 ASP A N 1
ATOM 733 C CA . ASP A 1 90 ? -1.902 9.551 -13.566 1.00 80.31 90 ASP A CA 1
ATOM 734 C C . ASP A 1 90 ? -3.314 9.773 -12.990 1.00 80.31 90 ASP A C 1
ATOM 736 O O . ASP A 1 90 ? -3.950 10.799 -13.227 1.00 80.31 90 ASP A O 1
ATOM 740 N N . GLY A 1 91 ? -3.835 8.798 -12.243 1.00 70.19 91 GLY A N 1
ATOM 741 C CA . GLY A 1 91 ? -5.205 8.808 -11.757 1.00 70.19 91 GLY A CA 1
ATOM 742 C C . GLY A 1 91 ? -5.435 7.839 -10.606 1.00 70.19 91 GLY A C 1
ATOM 743 O O . GLY A 1 91 ? -4.557 7.078 -10.202 1.00 70.19 91 GLY A O 1
ATOM 744 N N . GLY A 1 92 ? -6.651 7.870 -10.066 1.00 70.00 92 GLY A N 1
ATOM 745 C CA . GLY A 1 92 ? -6.991 7.132 -8.854 1.00 70.00 92 GLY A CA 1
ATOM 746 C C . GLY A 1 92 ? -6.768 8.006 -7.628 1.00 70.00 92 GLY A C 1
ATOM 747 O O . GLY A 1 92 ? -5.649 8.343 -7.258 1.00 70.00 92 GLY A O 1
ATOM 748 N N . GLY A 1 93 ? -7.878 8.419 -7.043 1.00 78.12 93 GLY A N 1
ATOM 749 C CA . GLY A 1 93 ? -7.965 9.274 -5.876 1.00 78.12 93 GLY A CA 1
ATOM 750 C C . GLY A 1 93 ? -9.439 9.439 -5.541 1.00 78.12 93 GLY A C 1
ATOM 751 O O . GLY A 1 93 ? -10.309 9.192 -6.387 1.00 78.12 93 GLY A O 1
ATOM 752 N N . ILE A 1 94 ? -9.728 9.788 -4.295 1.00 88.88 94 ILE A N 1
ATOM 753 C CA . ILE A 1 94 ? -11.101 9.935 -3.824 1.00 88.88 94 ILE A CA 1
ATOM 754 C C . ILE A 1 94 ? -11.280 11.363 -3.323 1.00 88.88 94 ILE A C 1
ATOM 756 O O . ILE A 1 94 ? -10.829 11.739 -2.236 1.00 88.88 94 ILE A O 1
ATOM 760 N N . SER A 1 95 ? -11.892 12.178 -4.179 1.00 87.56 95 SER A N 1
ATOM 761 C CA . SER A 1 95 ? -12.167 13.587 -3.908 1.00 87.56 95 SER A CA 1
ATOM 762 C C . SER A 1 95 ? -13.367 13.764 -2.983 1.00 87.56 95 SER A C 1
ATOM 764 O O . SER A 1 95 ? -13.326 14.627 -2.109 1.00 87.56 95 SER A O 1
ATOM 766 N N . ASP A 1 96 ? -14.403 12.942 -3.149 1.00 93.44 96 ASP A N 1
ATOM 767 C CA . ASP A 1 96 ? -15.610 12.997 -2.330 1.00 93.44 96 ASP A CA 1
ATOM 768 C C . ASP A 1 96 ? -15.375 12.418 -0.927 1.00 93.44 96 ASP A C 1
ATOM 770 O O . ASP A 1 96 ? -14.780 11.352 -0.762 1.00 93.44 96 ASP A O 1
ATOM 774 N N . ALA A 1 97 ? -15.840 13.127 0.102 1.00 91.50 97 ALA A N 1
ATOM 775 C CA . ALA A 1 97 ? -15.624 12.731 1.491 1.00 91.50 97 ALA A CA 1
ATOM 776 C C . ALA A 1 97 ? -16.442 11.490 1.890 1.00 91.50 97 ALA A C 1
ATOM 778 O O . ALA A 1 97 ? -15.944 10.657 2.648 1.00 91.50 97 ALA A O 1
ATOM 779 N N . GLY A 1 98 ? -17.667 11.343 1.371 1.00 94.00 98 GLY A N 1
ATOM 780 C CA . GLY A 1 98 ? -18.511 10.178 1.642 1.00 94.00 98 GLY A CA 1
ATOM 781 C C . GLY A 1 98 ? -17.924 8.915 1.020 1.00 94.00 98 GLY A C 1
ATOM 782 O O . GLY A 1 98 ? -17.731 7.907 1.698 1.00 94.00 98 GLY A O 1
ATOM 783 N N . GLU A 1 99 ? -17.521 9.010 -0.244 1.00 94.81 99 GLU A N 1
ATOM 784 C CA . GLU A 1 99 ? -16.839 7.933 -0.953 1.00 94.81 99 GLU A CA 1
ATOM 785 C C . GLU A 1 99 ? -15.505 7.560 -0.289 1.00 94.81 99 GLU A C 1
ATOM 787 O O . GLU A 1 99 ? -15.134 6.384 -0.246 1.00 94.81 99 GLU A O 1
ATOM 792 N N . ARG A 1 100 ? -14.776 8.541 0.263 1.00 94.81 100 ARG A N 1
ATOM 793 C CA . ARG A 1 100 ? -13.519 8.292 0.983 1.00 94.81 100 ARG A CA 1
ATOM 794 C C . ARG A 1 100 ? -13.750 7.422 2.208 1.00 94.81 100 ARG A C 1
ATOM 796 O O . ARG A 1 100 ? -12.993 6.478 2.431 1.00 94.81 100 ARG A O 1
ATOM 803 N N . GLU A 1 101 ? -14.795 7.715 2.972 1.00 95.31 101 GLU A N 1
ATOM 804 C CA . GLU A 1 101 ? -15.146 6.963 4.175 1.00 95.31 101 GLU A CA 1
ATOM 805 C C . GLU A 1 101 ? -15.608 5.534 3.842 1.00 95.31 101 GLU A C 1
ATOM 807 O O . GLU A 1 101 ? -15.213 4.569 4.503 1.00 95.31 101 GLU A O 1
ATOM 812 N N . GLU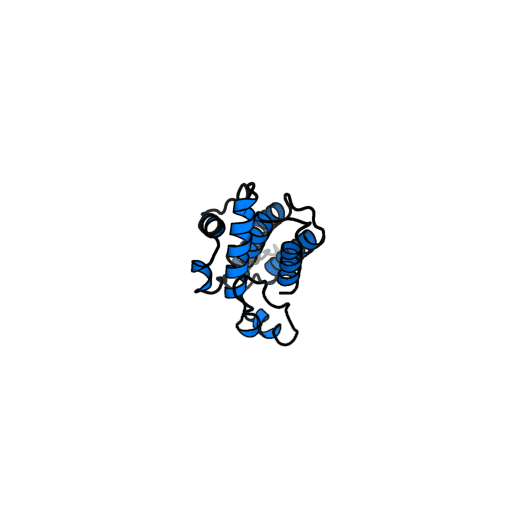 A 1 102 ? -16.395 5.360 2.779 1.00 95.88 102 GLU A N 1
ATOM 813 C CA . GLU A 1 102 ? -16.783 4.031 2.287 1.00 95.88 102 GLU A CA 1
ATOM 814 C C . GLU A 1 102 ? -15.572 3.226 1.805 1.00 95.88 102 GLU A C 1
ATOM 816 O O . GLU A 1 102 ? -15.412 2.046 2.146 1.00 95.88 102 GLU A O 1
ATOM 821 N N . PHE A 1 103 ? -14.675 3.873 1.058 1.00 96.06 103 PHE A N 1
ATOM 822 C CA . PHE A 1 103 ? -13.452 3.242 0.591 1.00 96.06 103 PHE A CA 1
ATOM 823 C C . PHE A 1 103 ? -12.562 2.829 1.758 1.00 96.06 103 PHE A C 1
ATOM 825 O O . PHE A 1 103 ? -12.143 1.673 1.792 1.00 96.06 103 PHE A O 1
ATOM 832 N N . LYS A 1 104 ? -12.335 3.714 2.735 1.00 96.00 104 LYS A N 1
ATOM 833 C CA . LYS A 1 104 ? -11.586 3.428 3.967 1.00 96.00 104 LYS A CA 1
ATOM 834 C C . LYS A 1 104 ? -12.103 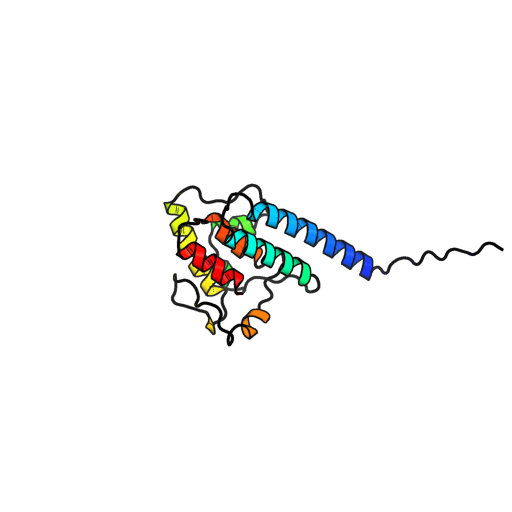2.161 4.647 1.00 96.00 104 LYS A C 1
ATOM 836 O O . LYS A 1 104 ? -11.329 1.233 4.870 1.00 96.00 104 LYS A O 1
ATOM 841 N N . LYS A 1 105 ? -13.414 2.058 4.891 1.00 96.06 105 LYS A N 1
ATOM 842 C CA . LYS A 1 105 ? -14.032 0.865 5.505 1.00 96.06 105 LYS A CA 1
ATOM 843 C C . LYS A 1 105 ? -13.781 -0.403 4.691 1.00 96.06 105 LYS A C 1
ATOM 845 O O . LYS A 1 105 ? -13.379 -1.429 5.241 1.00 96.06 105 LYS A O 1
ATOM 850 N N . SER A 1 106 ? -13.988 -0.336 3.375 1.00 96.06 106 SER A N 1
ATOM 851 C CA . SER A 1 106 ? -13.750 -1.481 2.486 1.00 96.06 106 SER A CA 1
ATOM 852 C C . SER A 1 106 ? -12.272 -1.885 2.438 1.00 96.06 106 SER A C 1
ATOM 854 O O . SER A 1 106 ? -11.954 -3.073 2.391 1.00 96.06 106 SER A O 1
ATOM 856 N N . TRP A 1 107 ? -11.365 -0.910 2.509 1.00 96.56 107 TRP A N 1
ATOM 857 C CA . TRP A 1 107 ? -9.927 -1.122 2.492 1.00 96.56 107 TRP A CA 1
ATOM 858 C C . TRP A 1 107 ? -9.442 -1.769 3.789 1.00 96.56 107 TRP A C 1
ATOM 860 O O . TRP A 1 107 ? -8.698 -2.742 3.724 1.00 96.56 107 TRP A O 1
ATOM 870 N N . ILE A 1 108 ? -9.920 -1.312 4.951 1.00 95.50 108 ILE A N 1
ATOM 871 C CA . ILE A 1 108 ? -9.596 -1.911 6.257 1.00 95.50 108 ILE A CA 1
ATOM 872 C C . ILE A 1 108 ? -10.075 -3.364 6.308 1.00 95.50 108 ILE A C 1
ATOM 874 O O . ILE A 1 108 ? -9.314 -4.264 6.661 1.00 95.50 108 ILE A O 1
ATOM 878 N N . ARG A 1 109 ? -11.317 -3.619 5.873 1.00 94.62 109 ARG A N 1
ATOM 879 C CA . ARG A 1 109 ? -11.864 -4.979 5.779 1.00 94.62 109 ARG A CA 1
ATOM 880 C C . ARG A 1 109 ? -11.003 -5.870 4.885 1.00 94.62 109 ARG A C 1
ATOM 882 O O . ARG A 1 109 ? -10.719 -7.012 5.243 1.00 94.62 109 ARG A O 1
ATOM 889 N N . TRP A 1 110 ? -10.593 -5.355 3.730 1.00 94.62 110 TRP A N 1
ATOM 890 C CA . TRP A 1 110 ? -9.721 -6.063 2.801 1.00 94.62 110 TRP A CA 1
ATOM 891 C C . TRP A 1 110 ? -8.340 -6.351 3.399 1.00 94.62 110 TRP A C 1
ATOM 893 O O . TRP A 1 110 ? -7.875 -7.486 3.302 1.00 94.62 110 TRP A O 1
ATOM 903 N N . LEU A 1 111 ? -7.720 -5.363 4.057 1.00 92.62 111 LEU A N 1
ATOM 904 C CA . LEU A 1 111 ? -6.445 -5.521 4.754 1.00 92.62 111 LEU A CA 1
ATOM 905 C C . LEU A 1 111 ? -6.536 -6.622 5.809 1.00 92.62 111 LEU A C 1
ATOM 907 O O . LEU A 1 111 ? -5.713 -7.531 5.787 1.00 92.62 111 LEU A O 1
ATOM 911 N N . GLY A 1 112 ? -7.564 -6.603 6.661 1.00 91.25 112 GLY A N 1
ATOM 912 C CA . GLY A 1 112 ? -7.771 -7.628 7.688 1.00 91.25 112 GLY A CA 1
ATOM 913 C C . GLY A 1 112 ? -7.830 -9.052 7.129 1.00 91.25 112 GLY A C 1
ATOM 914 O O . GLY A 1 112 ? -7.269 -9.966 7.721 1.00 91.25 112 GLY A O 1
ATOM 915 N N . HIS A 1 113 ? -8.412 -9.246 5.943 1.00 89.81 113 HIS A N 1
ATOM 916 C CA . HIS A 1 113 ? -8.455 -10.560 5.285 1.00 89.81 113 HIS A CA 1
ATOM 917 C C . HIS A 1 113 ? -7.145 -10.960 4.596 1.00 89.81 113 HIS A C 1
ATOM 919 O O . HIS A 1 113 ? -6.976 -12.126 4.244 1.00 89.81 113 HIS A O 1
ATOM 925 N N . MET A 1 114 ? -6.229 -10.019 4.361 1.00 87.25 114 MET A N 1
ATOM 926 C CA . MET A 1 114 ? -4.879 -10.333 3.888 1.00 87.25 114 MET A CA 1
ATOM 927 C C . MET A 1 114 ? -3.949 -10.762 5.021 1.00 87.25 114 MET A C 1
ATOM 929 O O . MET A 1 114 ? -2.926 -11.388 4.742 1.00 87.25 114 MET A O 1
ATOM 933 N N . GLN A 1 115 ? -4.294 -10.432 6.268 1.00 86.69 115 GLN A N 1
ATOM 934 C CA . GLN A 1 115 ? -3.461 -10.742 7.418 1.00 86.69 115 GLN A CA 1
ATOM 935 C C . GLN A 1 115 ? -3.479 -12.239 7.763 1.00 86.69 115 GLN A C 1
ATOM 937 O O . GLN A 1 115 ? -4.505 -12.906 7.578 1.00 86.69 115 GLN A O 1
ATOM 942 N N . PRO A 1 116 ? -2.366 -12.777 8.303 1.00 85.00 116 PRO A N 1
ATOM 943 C CA . PRO A 1 116 ? -2.348 -14.105 8.910 1.00 85.00 116 PRO A CA 1
ATOM 944 C C . PRO A 1 116 ? -3.417 -14.232 10.000 1.00 85.00 116 PRO A C 1
ATOM 946 O O . PRO A 1 116 ? -3.772 -13.242 10.637 1.00 85.00 116 PRO A O 1
ATOM 949 N N . ALA A 1 117 ? -3.885 -15.455 10.269 1.00 85.00 117 ALA A N 1
ATOM 950 C CA . ALA A 1 117 ? -4.950 -15.712 11.247 1.00 85.00 117 ALA A CA 1
ATOM 951 C C . ALA A 1 117 ? -4.662 -15.104 12.635 1.00 85.00 117 ALA A C 1
ATOM 953 O O . ALA A 1 117 ? -5.568 -14.576 13.269 1.00 85.00 117 ALA A O 1
ATOM 954 N N . ALA A 1 118 ? -3.396 -15.091 13.070 1.00 84.19 118 ALA A N 1
ATOM 955 C CA . ALA A 1 118 ? -2.976 -14.484 14.337 1.00 84.19 118 ALA A CA 1
ATOM 956 C C . ALA A 1 118 ? -3.177 -12.953 14.404 1.00 84.19 118 ALA A C 1
ATOM 958 O O . ALA A 1 118 ? -3.238 -12.390 15.493 1.00 84.19 118 ALA A O 1
ATOM 959 N N . ARG A 1 119 ? -3.299 -12.281 13.252 1.00 87.19 119 ARG A N 1
ATOM 960 C CA . ARG A 1 119 ? -3.559 -10.837 13.112 1.00 87.19 119 ARG A CA 1
ATOM 961 C C . ARG A 1 119 ? -4.949 -10.524 12.559 1.00 87.19 119 ARG A C 1
ATOM 963 O O . ARG A 1 119 ? -5.256 -9.362 12.297 1.00 87.19 119 ARG A O 1
ATOM 970 N N . GLN A 1 120 ? -5.809 -11.524 12.378 1.00 85.94 120 GLN A N 1
ATOM 971 C CA . GLN A 1 120 ? -7.198 -11.267 12.010 1.00 85.94 120 GLN A CA 1
ATOM 972 C C . GLN A 1 120 ? -7.924 -10.679 13.225 1.00 85.94 120 GLN A C 1
ATOM 974 O O . GLN A 1 120 ? -8.250 -11.375 14.182 1.00 85.94 120 GLN A O 1
ATOM 979 N N . GLY A 1 121 ? -8.109 -9.359 13.201 1.00 84.50 121 GLY A N 1
ATOM 980 C CA . GLY A 1 121 ? -8.884 -8.626 14.196 1.00 84.50 121 GLY A CA 1
ATOM 981 C C . GLY A 1 121 ? -10.390 -8.748 13.970 1.00 84.50 121 GLY A C 1
ATOM 982 O O . GLY A 1 121 ? -10.878 -9.568 13.189 1.00 84.50 121 GLY A O 1
ATOM 983 N N . LYS A 1 122 ? -11.146 -7.883 14.647 1.00 89.56 122 LYS A N 1
ATOM 984 C CA . LYS A 1 122 ? -12.586 -7.763 14.427 1.00 89.56 122 LYS A CA 1
ATOM 985 C C . LYS A 1 122 ? -12.868 -7.159 13.049 1.00 89.56 122 LYS A C 1
ATOM 987 O O . LYS A 1 122 ? -12.158 -6.274 12.577 1.00 89.56 122 LYS A O 1
ATOM 992 N N . GLU A 1 123 ? -13.919 -7.645 12.393 1.00 88.62 123 GLU A N 1
ATOM 993 C CA . GLU A 1 123 ? -14.277 -7.192 11.050 1.00 88.62 123 GLU A CA 1
ATOM 994 C C . GLU A 1 123 ? -14.549 -5.679 11.011 1.00 88.62 123 GLU A C 1
ATOM 996 O O . GLU A 1 123 ? -15.334 -5.154 11.800 1.00 88.62 123 GLU A O 1
ATOM 1001 N N . GLY A 1 124 ? -13.899 -4.989 10.068 1.00 86.44 124 GLY A N 1
ATOM 1002 C CA . GLY A 1 124 ? -14.023 -3.540 9.885 1.00 86.44 124 GLY A CA 1
ATOM 1003 C C . GLY A 1 124 ? -13.144 -2.699 10.815 1.00 86.44 124 GLY A C 1
ATOM 1004 O O . GLY A 1 124 ? -13.133 -1.478 10.678 1.00 86.44 124 GLY A O 1
ATOM 1005 N N . GLU A 1 125 ? -12.389 -3.326 11.716 1.00 91.62 125 GLU A N 1
ATOM 1006 C CA . GLU A 1 125 ? -11.389 -2.665 12.551 1.00 91.62 125 GLU A CA 1
ATOM 1007 C C . GLU A 1 125 ? -9.982 -2.902 11.987 1.00 91.62 125 GLU A C 1
ATOM 1009 O O . GLU A 1 125 ? -9.743 -3.835 11.214 1.00 91.62 125 GLU A O 1
ATOM 1014 N N . MET A 1 126 ? -9.043 -2.026 12.350 1.00 92.12 126 MET A N 1
ATOM 1015 C CA . MET A 1 126 ? -7.641 -2.209 11.986 1.00 92.12 126 MET A CA 1
ATOM 1016 C C . MET A 1 126 ? -7.106 -3.521 12.577 1.00 92.12 126 MET A C 1
ATOM 1018 O O . MET A 1 126 ? -7.437 -3.842 13.724 1.00 92.12 126 MET A O 1
ATOM 1022 N N . PRO A 1 127 ? -6.271 -4.273 11.836 1.00 89.88 127 PRO A N 1
ATOM 1023 C CA . PRO A 1 127 ? -5.561 -5.409 12.402 1.00 89.88 127 PRO A CA 1
ATOM 1024 C C . PRO A 1 127 ? -4.796 -5.022 13.674 1.00 89.88 127 PRO A C 1
ATOM 1026 O O . PRO A 1 127 ? -4.333 -3.883 13.787 1.00 89.88 127 PRO A O 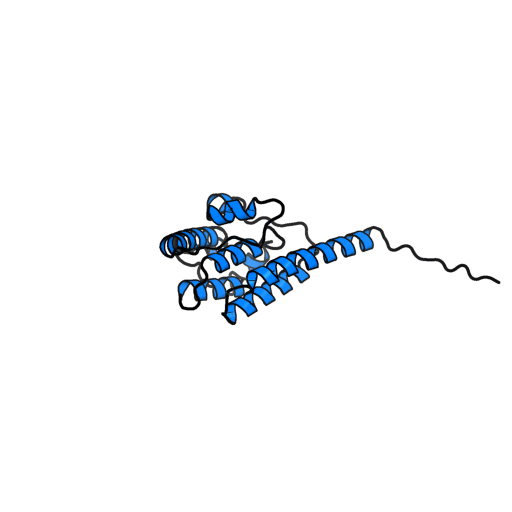1
ATOM 1029 N N . PRO A 1 128 ? -4.620 -5.951 14.627 1.00 88.62 128 PRO A N 1
ATOM 1030 C CA . PRO A 1 128 ? -3.684 -5.753 15.718 1.00 88.62 128 PRO A CA 1
ATOM 1031 C C . PRO A 1 128 ? -2.281 -5.472 15.167 1.00 88.62 128 PRO A C 1
ATOM 1033 O O . PRO A 1 128 ? -1.846 -6.109 14.196 1.00 88.62 128 PRO A O 1
ATOM 1036 N N . MET A 1 129 ? -1.584 -4.542 15.825 1.00 86.38 129 MET A N 1
ATOM 1037 C CA . MET A 1 129 ? -0.189 -4.220 15.525 1.00 86.38 129 MET A CA 1
ATOM 1038 C C . MET A 1 129 ? 0.665 -5.489 15.564 1.00 86.38 129 MET A C 1
ATOM 1040 O O . MET A 1 129 ? 0.412 -6.403 16.356 1.00 86.38 129 MET A O 1
ATOM 1044 N N . VAL A 1 130 ? 1.684 -5.536 14.711 1.00 83.69 130 VAL A N 1
ATOM 1045 C CA . VAL A 1 130 ? 2.610 -6.668 14.631 1.00 83.69 130 VAL A CA 1
ATOM 1046 C C . VAL A 1 130 ? 3.293 -6.881 15.984 1.00 83.69 130 VAL A C 1
ATOM 1048 O O . VAL A 1 130 ? 3.928 -5.975 16.522 1.00 83.69 130 VAL A O 1
ATOM 1051 N N . SER A 1 131 ? 3.163 -8.088 16.537 1.00 80.31 131 SER A N 1
ATOM 1052 C CA . SER A 1 131 ? 3.928 -8.531 17.702 1.00 80.31 131 SER A CA 1
ATOM 1053 C C . SER A 1 131 ? 5.102 -9.411 17.263 1.00 80.31 131 SER A C 1
ATOM 1055 O O . SER A 1 131 ? 5.091 -9.977 16.166 1.00 80.31 131 SER A O 1
ATOM 1057 N N . LYS A 1 132 ? 6.114 -9.561 18.127 1.00 75.19 132 LYS A N 1
ATOM 1058 C CA . LYS A 1 132 ? 7.318 -10.365 17.834 1.00 75.19 132 LYS A CA 1
ATOM 1059 C C . LYS A 1 132 ? 6.991 -11.821 17.510 1.00 75.19 132 LYS A C 1
ATOM 1061 O O . LYS A 1 132 ? 7.702 -12.469 16.751 1.00 75.19 132 LYS A O 1
ATOM 1066 N N . GLU A 1 133 ? 5.911 -12.340 18.082 1.00 71.56 133 GLU A N 1
ATOM 1067 C CA . GLU A 1 133 ? 5.463 -13.714 17.875 1.00 71.56 133 GLU A CA 1
ATOM 1068 C C . GLU A 1 133 ? 4.934 -13.937 16.450 1.00 71.56 133 GLU A C 1
ATOM 1070 O O . GLU A 1 133 ? 5.067 -15.037 15.919 1.00 71.56 133 GLU A O 1
ATOM 1075 N N . VAL A 1 134 ? 4.387 -12.896 15.809 1.00 72.38 134 VAL A N 1
ATOM 1076 C CA . VAL A 1 134 ? 3.780 -12.976 14.467 1.00 72.38 134 VAL A CA 1
ATOM 1077 C C . VAL A 1 134 ? 4.731 -12.503 13.359 1.00 72.38 134 VAL A C 1
ATOM 1079 O O . VAL A 1 134 ? 4.485 -12.745 12.181 1.00 72.38 134 VAL A O 1
ATOM 1082 N N . GLU A 1 135 ? 5.862 -11.888 13.712 1.00 73.69 135 GLU A N 1
ATOM 1083 C CA . GLU A 1 135 ? 6.886 -11.429 12.760 1.00 73.69 135 GLU A CA 1
ATOM 1084 C C . GLU A 1 135 ? 7.370 -12.568 11.841 1.00 73.69 135 GLU A C 1
ATOM 1086 O O . GLU A 1 135 ? 7.514 -12.397 10.630 1.00 73.69 135 GLU A O 1
ATOM 1091 N N . SER A 1 136 ? 7.519 -13.777 12.396 1.00 67.81 136 SER A N 1
ATOM 1092 C CA . SER A 1 136 ? 7.917 -14.964 11.628 1.00 67.81 136 SER A CA 1
ATOM 1093 C C . SER A 1 136 ? 6.878 -15.412 10.589 1.00 67.81 136 SER A C 1
ATOM 1095 O O . SER A 1 136 ? 7.259 -15.876 9.512 1.00 67.81 136 SER A O 1
ATOM 1097 N N . ASP A 1 137 ? 5.584 -15.203 10.852 1.00 70.12 137 ASP A N 1
ATOM 1098 C CA . ASP A 1 137 ? 4.504 -15.524 9.912 1.00 70.12 137 ASP A CA 1
ATOM 1099 C C . ASP A 1 137 ? 4.436 -14.510 8.760 1.00 70.12 137 ASP A C 1
ATOM 1101 O O . ASP A 1 137 ? 4.077 -14.862 7.633 1.00 70.12 137 ASP A O 1
ATOM 1105 N N . LEU A 1 138 ? 4.823 -13.253 9.014 1.00 71.56 138 LEU A N 1
ATOM 1106 C CA . LEU A 1 138 ? 4.868 -12.204 7.993 1.00 71.56 138 LEU A CA 1
ATOM 1107 C C . LEU A 1 138 ? 6.004 -12.423 6.991 1.00 71.56 138 LEU A C 1
ATOM 1109 O O . LEU A 1 138 ? 5.802 -12.193 5.801 1.00 71.56 138 LEU A O 1
ATOM 1113 N N . MET A 1 139 ? 7.144 -12.981 7.413 1.00 70.12 139 MET A N 1
ATOM 1114 C CA . MET A 1 139 ? 8.239 -13.326 6.488 1.00 70.12 139 MET A CA 1
ATOM 1115 C C . MET A 1 139 ? 7.837 -14.368 5.429 1.00 70.12 139 MET A C 1
ATOM 1117 O O . MET A 1 139 ? 8.462 -14.467 4.370 1.00 70.12 139 MET A O 1
ATOM 1121 N N . ILE A 1 140 ? 6.785 -15.152 5.690 1.00 68.19 140 ILE A N 1
ATOM 1122 C CA . ILE A 1 140 ? 6.246 -16.141 4.745 1.00 68.19 140 ILE A CA 1
ATOM 1123 C C . ILE A 1 140 ? 5.406 -15.453 3.656 1.00 68.19 140 ILE A C 1
ATOM 1125 O O . ILE A 1 140 ? 5.259 -15.982 2.545 1.00 68.19 140 ILE A O 1
ATOM 1129 N N . LEU A 1 141 ? 4.875 -14.257 3.933 1.00 68.94 141 LEU A N 1
ATOM 1130 C CA . LEU A 1 141 ? 4.111 -13.477 2.973 1.00 68.94 141 LEU A CA 1
ATOM 1131 C C . LEU A 1 141 ? 5.047 -12.932 1.899 1.00 68.94 141 LEU A C 1
ATOM 1133 O O . LEU A 1 141 ? 5.672 -11.882 2.005 1.00 68.94 141 LEU A O 1
ATOM 1137 N N . LYS A 1 142 ? 5.090 -13.636 0.774 1.00 73.62 142 LYS A N 1
ATOM 1138 C CA . LYS A 1 142 ? 5.657 -13.091 -0.451 1.00 73.62 142 LYS A CA 1
ATOM 1139 C C . LYS A 1 142 ? 4.710 -11.968 -0.895 1.00 73.62 142 LYS A C 1
ATOM 1141 O O . LYS A 1 142 ? 3.659 -12.247 -1.451 1.00 73.62 142 LYS A O 1
ATOM 1146 N N . VAL A 1 143 ? 5.000 -10.705 -0.612 1.00 79.50 143 VAL A N 1
ATOM 1147 C CA . VAL A 1 143 ? 4.131 -9.568 -1.004 1.00 79.50 143 VAL A CA 1
ATOM 1148 C C . VAL A 1 143 ? 4.871 -8.532 -1.836 1.00 79.50 143 VAL A C 1
ATOM 1150 O O . VAL A 1 143 ? 4.505 -7.369 -1.861 1.00 79.50 143 VAL A O 1
ATOM 1153 N N . TYR A 1 144 ? 5.889 -8.958 -2.571 1.00 84.06 144 TYR A N 1
ATOM 1154 C CA . TYR A 1 144 ? 6.678 -8.100 -3.450 1.00 84.06 144 TYR A CA 1
ATOM 1155 C C . TYR A 1 144 ? 6.141 -8.058 -4.887 1.00 84.06 144 TYR A C 1
ATOM 1157 O O . TYR A 1 144 ? 5.339 -8.896 -5.328 1.00 84.06 144 TYR A O 1
ATOM 1165 N N . GLY A 1 145 ? 6.671 -7.113 -5.650 1.00 86.00 145 GLY A N 1
ATOM 1166 C CA . GLY A 1 145 ? 6.410 -6.898 -7.056 1.00 86.00 145 GLY A CA 1
ATOM 1167 C C . GLY A 1 145 ? 5.179 -6.032 -7.304 1.00 86.00 145 GLY A C 1
ATOM 1168 O O . GLY A 1 145 ? 4.447 -5.644 -6.390 1.00 86.00 145 GLY A O 1
ATOM 1169 N N . PRO A 1 146 ? 4.846 -5.796 -8.584 1.00 85.25 146 PRO A N 1
ATOM 1170 C CA . PRO A 1 146 ? 3.764 -4.889 -8.931 1.00 85.25 146 PRO A CA 1
ATOM 1171 C C . PRO A 1 146 ? 2.423 -5.366 -8.362 1.00 85.25 146 PRO A C 1
ATOM 1173 O O . PRO A 1 146 ? 1.554 -4.560 -8.071 1.00 85.25 146 PRO A O 1
ATOM 1176 N N . SER A 1 147 ? 2.192 -6.664 -8.166 1.00 86.31 147 SER A N 1
ATOM 1177 C CA . SER A 1 147 ? 0.915 -7.153 -7.616 1.00 86.31 147 SER A CA 1
ATOM 1178 C C . SER A 1 147 ? 0.891 -7.322 -6.094 1.00 86.31 147 SER A C 1
ATOM 1180 O O . SER A 1 147 ? -0.079 -7.886 -5.593 1.00 86.31 147 SER A O 1
ATOM 1182 N N . GLY A 1 148 ? 1.928 -6.858 -5.397 1.00 89.19 148 GLY A N 1
ATOM 1183 C CA . GLY A 1 148 ? 2.120 -7.018 -3.961 1.00 89.19 148 GLY A CA 1
ATOM 1184 C C . GLY A 1 148 ? 1.766 -5.770 -3.148 1.00 89.19 148 GLY A C 1
ATOM 1185 O O . GLY A 1 148 ? 0.690 -5.190 -3.320 1.00 89.19 148 GLY A O 1
ATOM 1186 N N . LEU A 1 149 ? 2.680 -5.366 -2.263 1.00 91.38 149 LEU A N 1
ATOM 1187 C CA . LEU A 1 149 ? 2.491 -4.347 -1.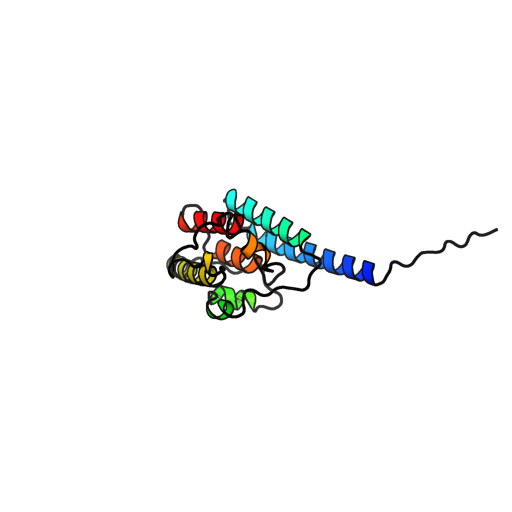230 1.00 91.38 149 LEU A CA 1
ATOM 1188 C C . LEU A 1 149 ? 2.175 -2.966 -1.810 1.00 91.38 149 LEU A C 1
ATOM 1190 O O . LEU A 1 149 ? 1.370 -2.233 -1.243 1.00 91.38 149 LEU A O 1
ATOM 1194 N N . VAL A 1 150 ? 2.677 -2.653 -3.007 1.00 93.44 150 VAL A N 1
ATOM 1195 C CA . VAL A 1 150 ? 2.335 -1.407 -3.711 1.00 93.44 150 VAL A CA 1
ATOM 1196 C C . VAL A 1 150 ? 0.821 -1.210 -3.865 1.00 93.44 150 VAL A C 1
ATOM 1198 O O . VAL A 1 150 ? 0.334 -0.088 -3.821 1.00 93.44 150 VAL A O 1
ATOM 1201 N N . VAL A 1 151 ? 0.034 -2.285 -3.993 1.00 93.75 151 VAL A N 1
ATOM 1202 C CA . VAL A 1 151 ? -1.434 -2.195 -4.110 1.00 93.75 151 VAL A CA 1
ATOM 1203 C C . VAL A 1 151 ? -2.065 -1.730 -2.793 1.00 93.75 151 VAL A C 1
ATOM 1205 O O . VAL A 1 151 ? -3.042 -0.982 -2.805 1.00 93.75 151 VAL A O 1
ATOM 1208 N N . VAL A 1 152 ? -1.495 -2.154 -1.664 1.00 95.12 152 VAL A N 1
ATOM 1209 C CA . VAL A 1 152 ? -1.889 -1.729 -0.314 1.00 95.12 152 VAL A CA 1
ATOM 1210 C C . VAL A 1 152 ? -1.599 -0.238 -0.151 1.00 95.12 152 VAL A C 1
ATOM 1212 O O . VAL A 1 152 ? -2.501 0.513 0.220 1.00 95.12 152 VAL A O 1
ATOM 1215 N N . LEU A 1 153 ? -0.396 0.197 -0.542 1.00 96.50 153 LEU A N 1
ATOM 1216 C CA . LEU A 1 153 ? 0.030 1.599 -0.492 1.00 96.50 153 LEU A CA 1
ATOM 1217 C C . LEU A 1 153 ? -0.819 2.507 -1.389 1.00 96.50 153 LEU A C 1
ATOM 1219 O O . LEU A 1 153 ? -1.265 3.562 -0.950 1.00 96.50 153 LEU A O 1
ATOM 1223 N N . VAL A 1 154 ? -1.123 2.091 -2.620 1.00 96.19 154 VAL A N 1
ATOM 1224 C CA . VAL A 1 154 ? -2.018 2.856 -3.507 1.00 96.19 154 VAL A CA 1
ATOM 1225 C C . VAL A 1 154 ? -3.395 3.027 -2.868 1.00 96.19 154 VAL A C 1
ATOM 1227 O O . VAL A 1 154 ? -3.948 4.125 -2.876 1.00 96.19 154 VAL A O 1
ATOM 1230 N N . GLY A 1 155 ? -3.921 1.967 -2.250 1.00 95.88 155 GLY A N 1
ATOM 1231 C CA . GLY A 1 155 ? -5.149 2.063 -1.474 1.00 95.88 155 GLY A CA 1
ATOM 1232 C C . GLY A 1 155 ? -5.037 3.070 -0.324 1.00 95.88 155 GLY A C 1
ATOM 1233 O O . GLY A 1 155 ? -5.899 3.935 -0.233 1.00 95.88 155 GLY A O 1
ATOM 1234 N N . LEU A 1 156 ? -3.974 3.029 0.490 1.00 96.19 156 LEU A N 1
ATOM 1235 C CA . LEU A 1 156 ? -3.731 4.010 1.565 1.00 96.19 156 LEU A CA 1
ATOM 1236 C C . LEU A 1 156 ? -3.658 5.452 1.066 1.00 96.19 156 LEU A C 1
ATOM 1238 O O . LEU A 1 156 ? -4.217 6.345 1.703 1.00 96.19 156 LEU A O 1
ATOM 1242 N N . LYS A 1 157 ? -2.992 5.688 -0.070 1.00 96.44 157 LYS A N 1
ATOM 1243 C CA . LYS A 1 157 ? -2.894 7.020 -0.677 1.00 96.44 157 LYS A CA 1
ATOM 1244 C C . LYS A 1 157 ? -4.278 7.577 -1.018 1.00 96.44 157 LYS A C 1
ATOM 1246 O O . LYS A 1 157 ? -4.539 8.756 -0.802 1.00 96.44 157 LYS A O 1
ATOM 1251 N N . TRP A 1 158 ? -5.180 6.754 -1.55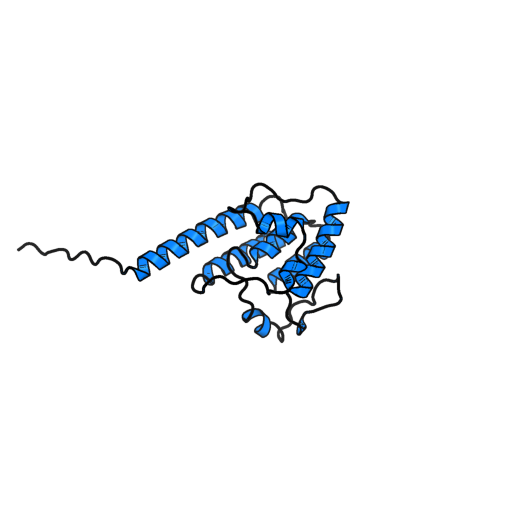1 1.00 96.00 158 TRP A N 1
ATOM 1252 C CA . TRP A 1 158 ? -6.466 7.229 -2.075 1.00 96.00 158 TRP A CA 1
ATOM 1253 C C . TRP A 1 158 ? -7.434 7.772 -1.029 1.00 96.00 158 TRP A C 1
ATOM 1255 O O . TRP A 1 158 ? -8.296 8.577 -1.383 1.00 96.00 158 TRP A O 1
ATOM 1265 N N . TRP A 1 159 ? -7.298 7.356 0.229 1.00 95.19 159 TRP A N 1
ATOM 1266 C CA . TRP A 1 159 ? -8.067 7.906 1.347 1.00 95.19 159 TRP A CA 1
ATOM 1267 C C . TRP A 1 159 ? -7.189 8.649 2.355 1.00 95.19 159 TRP A C 1
ATOM 1269 O O . TRP A 1 159 ? -7.610 8.852 3.491 1.00 95.19 159 TRP A O 1
ATOM 1279 N N . ALA A 1 160 ? -5.994 9.079 1.940 1.00 94.88 160 ALA A N 1
ATOM 1280 C CA . ALA A 1 160 ? -5.060 9.754 2.822 1.00 94.88 160 ALA A CA 1
ATOM 1281 C C . ALA A 1 160 ? -5.667 10.998 3.473 1.00 94.88 160 ALA A C 1
ATOM 1283 O O . ALA A 1 160 ? -6.187 11.895 2.806 1.00 94.88 160 ALA A O 1
ATOM 1284 N N . ASN A 1 161 ? -5.564 11.039 4.797 1.00 92.25 161 ASN A N 1
ATOM 1285 C CA . ASN A 1 161 ? -5.894 12.192 5.611 1.00 92.25 161 ASN A CA 1
ATOM 1286 C C . ASN A 1 161 ? -4.930 12.225 6.800 1.00 92.25 161 ASN A C 1
ATOM 1288 O O . ASN A 1 161 ? -4.983 11.361 7.668 1.00 92.25 161 ASN A O 1
ATOM 1292 N N . VAL A 1 162 ? -4.034 13.214 6.823 1.00 88.62 162 VAL A N 1
ATOM 1293 C CA . VAL A 1 162 ? -2.964 13.308 7.831 1.00 88.62 162 VAL A CA 1
ATOM 1294 C C . VAL A 1 162 ? -3.473 13.661 9.230 1.00 88.62 162 VAL A C 1
ATOM 1296 O O . VAL A 1 162 ? -2.718 13.547 10.186 1.00 88.62 162 VAL A O 1
ATOM 1299 N N . GLU A 1 163 ? -4.735 14.073 9.343 1.00 90.19 163 GLU A N 1
ATOM 1300 C CA . GLU A 1 163 ? -5.411 14.362 10.613 1.00 90.19 163 GLU A CA 1
ATOM 1301 C C . GLU A 1 163 ? -6.284 13.186 11.091 1.00 90.19 163 GLU A C 1
ATOM 1303 O O . GLU A 1 163 ? -6.840 13.231 12.183 1.00 90.19 163 GLU A O 1
ATOM 1308 N N . ASP A 1 164 ? -6.437 12.133 10.279 1.00 93.19 164 ASP A N 1
ATOM 1309 C CA . ASP A 1 164 ? -7.236 10.957 10.627 1.00 93.19 164 ASP A CA 1
ATOM 1310 C C . ASP A 1 164 ? -6.372 9.920 11.356 1.00 93.19 164 ASP A C 1
ATOM 1312 O O . ASP A 1 164 ? -5.542 9.239 10.746 1.00 93.19 164 ASP A O 1
ATOM 1316 N N . ASP A 1 165 ? -6.618 9.745 12.655 1.00 94.12 165 ASP A N 1
ATOM 1317 C CA . ASP A 1 165 ? -5.957 8.740 13.499 1.00 94.12 165 ASP A CA 1
ATOM 1318 C C . ASP A 1 165 ? -5.995 7.328 12.901 1.00 94.12 165 ASP A C 1
ATOM 1320 O O . ASP A 1 165 ? -5.071 6.534 13.085 1.00 94.12 165 ASP A O 1
ATOM 1324 N N . CYS A 1 166 ? -7.068 6.975 12.189 1.00 94.69 166 CYS A N 1
ATOM 1325 C CA . CYS A 1 166 ? -7.179 5.668 11.556 1.00 94.69 166 CYS A CA 1
ATOM 1326 C C . CYS A 1 166 ? -6.223 5.531 10.370 1.00 94.69 166 CYS A C 1
ATOM 1328 O O . CYS A 1 166 ? -5.704 4.441 10.131 1.00 94.69 166 CYS A O 1
ATOM 1330 N N . TRP A 1 167 ? -5.996 6.615 9.626 1.00 95.88 167 TRP A N 1
ATOM 1331 C CA . TRP A 1 167 ? -5.023 6.619 8.541 1.00 95.88 167 TRP A CA 1
ATOM 1332 C C . TRP A 1 167 ? -3.603 6.516 9.089 1.00 95.88 167 TRP A C 1
ATOM 1334 O O . TRP A 1 167 ? -2.837 5.680 8.619 1.00 95.88 167 TRP A O 1
ATOM 1344 N N . ILE A 1 168 ? -3.287 7.276 10.142 1.00 95.62 168 ILE A N 1
ATOM 1345 C CA . ILE A 1 168 ? -1.986 7.216 10.827 1.00 95.62 168 ILE A CA 1
ATOM 1346 C C . ILE A 1 168 ? -1.699 5.790 11.313 1.00 95.62 168 ILE A C 1
ATOM 1348 O O . ILE A 1 168 ? -0.670 5.218 10.959 1.00 95.62 168 ILE A O 1
ATOM 1352 N N . LYS A 1 169 ? -2.647 5.164 12.022 1.00 94.31 169 LYS A N 1
ATOM 1353 C CA . LYS A 1 169 ? -2.518 3.767 12.473 1.00 94.31 169 LYS A CA 1
ATOM 1354 C C . LYS A 1 169 ? -2.315 2.789 11.320 1.00 94.31 169 LYS A C 1
ATOM 1356 O O . LYS A 1 169 ? -1.577 1.824 11.466 1.00 94.31 169 LYS A O 1
ATOM 1361 N N . ALA A 1 170 ? -2.960 3.019 10.178 1.00 95.12 170 ALA A N 1
ATOM 1362 C CA . ALA A 1 170 ? -2.789 2.163 9.011 1.00 95.12 170 ALA A CA 1
ATOM 1363 C C . ALA A 1 170 ? -1.416 2.325 8.350 1.00 95.12 170 ALA A C 1
ATOM 1365 O O . ALA A 1 170 ? -0.843 1.337 7.898 1.00 95.12 170 ALA A O 1
ATOM 1366 N N . VAL A 1 171 ? -0.862 3.539 8.338 1.00 95.75 171 VAL A N 1
ATOM 1367 C CA . VAL A 1 171 ? 0.518 3.787 7.902 1.00 95.75 171 VAL A CA 1
ATOM 1368 C C . VAL A 1 171 ? 1.511 3.095 8.837 1.00 95.75 171 VAL A C 1
ATOM 1370 O O . VAL A 1 171 ? 2.415 2.415 8.360 1.00 95.75 171 VAL A O 1
ATOM 1373 N N . GLU A 1 172 ? 1.326 3.221 10.151 1.00 93.88 172 GLU A N 1
ATOM 1374 C CA . GLU A 1 172 ? 2.194 2.594 11.156 1.00 93.88 172 GLU A CA 1
ATOM 1375 C C . GLU A 1 172 ? 2.134 1.062 11.112 1.00 93.88 172 GLU A C 1
ATOM 1377 O O . GLU A 1 172 ? 3.175 0.405 11.178 1.00 93.88 172 GLU A O 1
ATOM 1382 N N . ASP A 1 173 ? 0.938 0.489 10.948 1.00 91.56 173 ASP A N 1
ATOM 1383 C CA . ASP A 1 173 ? 0.748 -0.958 10.830 1.00 91.56 173 ASP A CA 1
ATOM 1384 C C . ASP A 1 173 ? 1.483 -1.519 9.609 1.00 91.56 173 ASP A C 1
ATOM 1386 O O . ASP A 1 173 ? 2.238 -2.483 9.727 1.00 91.56 173 ASP A O 1
ATOM 1390 N N . VAL A 1 174 ? 1.323 -0.879 8.444 1.00 92.19 174 VAL A N 1
ATOM 1391 C CA . VAL A 1 174 ? 1.990 -1.313 7.209 1.00 92.19 174 VAL A CA 1
ATOM 1392 C C . VAL A 1 174 ? 3.504 -1.105 7.281 1.00 92.19 174 VAL A C 1
ATOM 1394 O O . VAL A 1 174 ? 4.237 -1.938 6.765 1.00 92.19 174 VAL A O 1
ATOM 1397 N N . ALA A 1 175 ? 3.986 -0.046 7.939 1.00 91.62 175 ALA A N 1
ATOM 1398 C CA . ALA A 1 175 ? 5.422 0.189 8.125 1.00 91.62 175 ALA A CA 1
ATOM 1399 C C . ALA A 1 175 ? 6.088 -0.819 9.074 1.00 91.62 175 ALA A C 1
ATOM 1401 O O . ALA A 1 175 ? 7.301 -0.999 9.023 1.00 91.62 175 ALA A O 1
ATOM 1402 N N . SER A 1 176 ? 5.299 -1.448 9.947 1.00 87.44 176 SER A N 1
ATOM 1403 C CA . SER A 1 176 ? 5.767 -2.456 10.903 1.00 87.44 176 SER A CA 1
ATOM 1404 C C . SER A 1 176 ? 5.716 -3.887 10.348 1.00 87.44 176 SER A C 1
ATOM 1406 O O . SER A 1 176 ? 6.104 -4.816 11.057 1.00 87.44 176 SER A O 1
ATOM 1408 N N . CYS A 1 177 ? 5.186 -4.074 9.133 1.00 81.50 177 CYS A N 1
ATOM 1409 C CA . CYS A 1 177 ? 5.111 -5.361 8.433 1.00 81.50 177 CYS A CA 1
ATOM 1410 C C . CYS A 1 177 ? 6.352 -5.602 7.572 1.00 81.50 177 CYS A C 1
ATOM 1412 O O . CYS A 1 177 ? 6.770 -6.779 7.508 1.00 81.50 177 CYS A O 1
#

Radius of gyration: 19.33 Å; chains: 1; bounding box: 71×32×50 Å

Organism: NCBI:txid980116

Foldseek 3Di:
DDDPDPPDDPDPVVVVLVVLLVVQVVVLVLLLVLLPPPAPDPLSNVLSVLQSVVQNPVSPDDDDAQPPVLLVLQDPLLNVQLPDVVRDSPDAADPDPVVLVVLLQSLQQSVLVSDDPVQNDPHSAHTPADDPVCVVVVVVDRQYDPNGCSSNSSSLSRSDDPPDPRSVVSSRRSSRD

pLDDT: mean 83.83, std 13.2, range [45.19, 97.44]